Protein AF-D3GK86-F1 (afdb_monomer)

Secondary structure (DSSP, 8-state):
--------------S--TTGGG-TT-HHHHHHHHHHHHHHHHHHHHHHHHHHS---BTTB--S-HHHHHHH-TTPPP--

Sequence (79 aa):
GGFDLGFISQPQEKAPDPFRMFRADDANVLRDRDLEVDGTLKSLSQQIEQIRSPDGTRKNPARTCRDLKMCNPDWKSGE

Mean predicted aligned error: 13.2 Å

pLDDT: mean 82.04, std 18.17, range [37.41, 98.44]

Solvent-accessible surface area (backbone atoms only — not comparable to full-atom values): 5193 Å² total; per-residue (Å²): 139,82,81,82,88,69,81,76,74,71,75,76,74,88,61,86,59,91,59,53,89,74,45,91,79,40,66,66,62,54,50,56,50,52,53,51,49,54,51,51,52,52,50,52,51,52,52,50,46,42,72,77,57,33,83,52,42,95,91,38,60,44,96,41,75,65,56,40,39,71,77,40,71,85,65,75,90,80,134

Radius of gyration: 27.92 Å; Cα contacts (8 Å, |Δi|>4): 30; chains: 1; bounding box: 59×26×77 Å

InterPro domains:
  IPR000885 Fibrillar collagen, C-terminal [PF01410] (34-79)
  IPR000885 Fibrillar collagen, C-terminal [PS51461] (35-79)

Organism: Gasterosteus aculeatus (NCBI:txid69293)

Structure (mmCIF, N/CA/C/O backbone):
data_AF-D3GK86-F1
#
_entry.id   AF-D3GK86-F1
#
loop_
_atom_site.group_PDB
_atom_site.id
_atom_site.type_symbol
_atom_site.label_atom_id
_atom_site.label_alt_id
_atom_site.label_comp_id
_atom_site.label_asym_id
_atom_site.label_entity_id
_atom_site.label_seq_id
_atom_site.pdbx_PDB_ins_code
_atom_site.Cartn_x
_atom_site.Cartn_y
_atom_site.Cartn_z
_atom_site.occupancy
_atom_site.B_iso_or_equiv
_atom_site.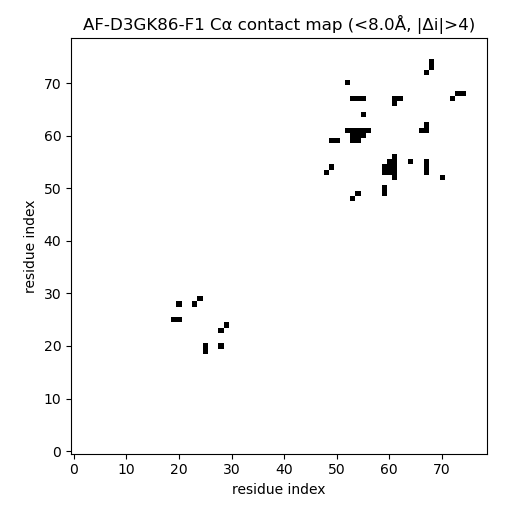auth_seq_id
_atom_site.auth_comp_id
_atom_site.auth_asym_id
_atom_site.auth_atom_id
_atom_site.pdbx_PDB_model_num
ATOM 1 N N . GLY A 1 1 ? 44.725 -18.488 -56.937 1.00 37.41 1 GLY A N 1
ATOM 2 C CA . GLY A 1 1 ? 43.627 -17.593 -56.520 1.00 37.41 1 GLY A CA 1
ATOM 3 C C . GLY A 1 1 ? 42.491 -18.453 -56.017 1.00 37.41 1 GLY A C 1
ATOM 4 O O . GLY A 1 1 ? 42.314 -19.524 -56.567 1.00 37.41 1 GLY A O 1
ATOM 5 N N . GLY A 1 2 ? 41.747 -18.111 -54.978 1.00 44.47 2 GLY A N 1
ATOM 6 C CA . GLY A 1 2 ? 41.751 -16.932 -54.124 1.00 44.47 2 GLY A CA 1
ATOM 7 C C . GLY A 1 2 ? 40.653 -17.101 -53.062 1.00 44.47 2 GLY A C 1
ATOM 8 O O . GLY A 1 2 ? 39.613 -17.672 -53.366 1.00 44.47 2 GLY A O 1
ATOM 9 N N . PHE A 1 3 ? 40.947 -16.591 -51.859 1.00 46.16 3 PHE A N 1
ATOM 10 C CA . PHE A 1 3 ? 40.049 -16.139 -50.778 1.00 46.16 3 PHE A CA 1
ATOM 11 C C . PHE A 1 3 ? 39.105 -17.163 -50.108 1.00 46.16 3 PHE A C 1
ATOM 13 O O . PHE A 1 3 ? 37.938 -17.308 -50.459 1.00 46.16 3 PHE A O 1
ATOM 20 N N . ASP A 1 4 ? 39.639 -17.776 -49.045 1.00 51.09 4 ASP A N 1
ATOM 21 C CA . ASP A 1 4 ? 38.921 -18.291 -47.873 1.00 51.09 4 ASP A CA 1
ATOM 22 C C . ASP A 1 4 ? 38.006 -17.196 -47.292 1.00 51.09 4 ASP A C 1
ATOM 24 O O . ASP A 1 4 ? 38.479 -16.121 -46.908 1.00 51.09 4 ASP A O 1
ATOM 28 N N . LEU A 1 5 ? 36.699 -17.460 -47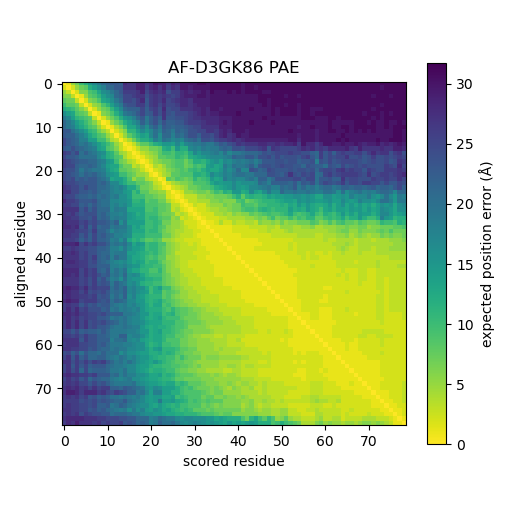.208 1.00 56.34 5 LEU A N 1
ATOM 29 C CA . LEU A 1 5 ? 35.744 -16.621 -46.481 1.00 56.34 5 LEU A CA 1
ATOM 30 C C . LEU A 1 5 ? 35.917 -16.88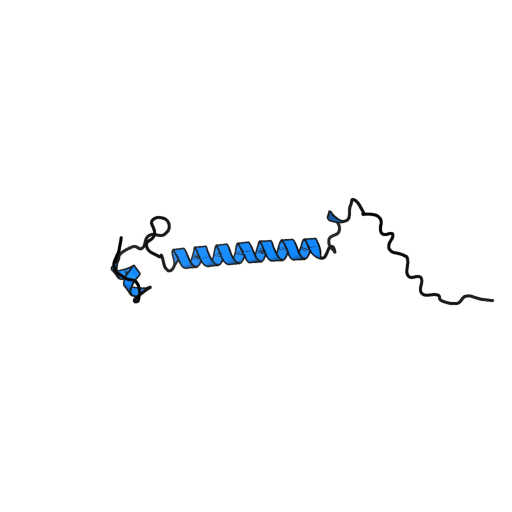4 -44.979 1.00 56.34 5 LEU A C 1
ATOM 32 O O . LEU A 1 5 ? 35.077 -17.498 -44.322 1.00 56.34 5 LEU A O 1
ATOM 36 N N . GLY A 1 6 ? 37.055 -16.438 -44.449 1.00 45.91 6 GLY A N 1
ATOM 37 C CA . GLY A 1 6 ? 37.295 -16.358 -43.021 1.00 45.91 6 GLY A CA 1
ATOM 38 C C . GLY A 1 6 ? 36.239 -15.451 -42.410 1.00 45.91 6 GLY A C 1
ATOM 39 O O . GLY A 1 6 ? 36.151 -14.271 -42.740 1.00 45.91 6 GLY A O 1
ATOM 40 N N . PHE A 1 7 ? 35.420 -16.033 -41.544 1.00 50.81 7 PHE A N 1
ATOM 41 C CA . PHE A 1 7 ? 34.528 -15.354 -40.621 1.00 50.81 7 PHE A CA 1
ATOM 42 C C . PHE A 1 7 ? 35.330 -14.255 -39.903 1.00 50.81 7 PHE A C 1
ATOM 44 O O . PHE A 1 7 ? 36.071 -14.532 -38.959 1.00 50.81 7 PHE A O 1
ATOM 51 N N . ILE A 1 8 ? 35.251 -13.011 -40.393 1.00 50.09 8 ILE A N 1
ATOM 52 C CA . ILE A 1 8 ? 35.816 -11.850 -39.707 1.00 50.09 8 ILE A CA 1
ATOM 53 C C . ILE A 1 8 ? 34.911 -11.618 -38.500 1.00 50.09 8 ILE A C 1
ATOM 55 O O . ILE A 1 8 ? 33.992 -10.803 -38.522 1.00 50.09 8 ILE A O 1
ATOM 59 N N . SER A 1 9 ? 35.176 -12.362 -37.430 1.00 52.22 9 SER A N 1
ATOM 60 C CA . SER A 1 9 ? 34.929 -11.883 -36.083 1.00 52.22 9 SER A CA 1
ATOM 61 C C . SER A 1 9 ? 35.763 -10.615 -35.947 1.00 52.22 9 SER A C 1
ATOM 63 O O . SER A 1 9 ? 36.949 -10.684 -35.626 1.00 52.22 9 SER A O 1
ATOM 65 N N . GLN A 1 10 ? 35.177 -9.457 -36.262 1.00 47.06 10 GLN A N 1
ATOM 66 C CA . GLN A 1 10 ? 35.731 -8.191 -35.804 1.00 47.06 10 GLN A CA 1
ATOM 67 C C . GLN A 1 10 ? 35.949 -8.353 -34.296 1.00 47.06 10 GLN A C 1
ATOM 69 O O . GLN A 1 10 ? 34.983 -8.649 -33.583 1.00 47.06 10 GLN A O 1
ATOM 74 N N . PRO A 1 11 ? 37.184 -8.214 -33.788 1.00 48.25 11 PRO A N 1
ATOM 75 C CA . PRO A 1 11 ? 37.369 -8.091 -32.360 1.00 48.25 11 PRO A CA 1
ATOM 76 C C . PRO A 1 11 ? 36.590 -6.840 -31.965 1.00 48.25 11 PRO A C 1
ATOM 78 O O . PRO A 1 11 ? 36.936 -5.744 -32.402 1.00 48.25 11 PRO A O 1
ATOM 81 N N . GLN A 1 12 ? 35.508 -6.995 -31.196 1.00 59.97 12 GLN A N 1
ATOM 82 C CA . GLN A 1 12 ? 34.943 -5.864 -30.474 1.00 59.97 12 GLN A CA 1
ATOM 83 C C . GLN A 1 12 ? 36.096 -5.283 -29.662 1.00 59.97 12 GLN A C 1
ATOM 85 O O . GLN A 1 12 ? 36.598 -5.925 -28.737 1.00 59.97 12 GLN A O 1
ATOM 90 N N . GLU A 1 13 ? 36.571 -4.116 -30.080 1.00 56.16 13 GLU A N 1
ATOM 91 C CA . GLU A 1 13 ? 37.635 -3.394 -29.414 1.00 56.16 13 GLU A CA 1
ATOM 92 C C . GLU A 1 13 ? 37.159 -3.156 -27.979 1.00 56.16 13 GLU A C 1
ATOM 94 O O . GLU A 1 13 ? 36.226 -2.395 -27.729 1.00 56.16 13 GLU A O 1
ATOM 99 N N . LYS A 1 14 ? 37.730 -3.903 -27.026 1.00 61.16 14 LYS A N 1
ATOM 100 C CA . LYS A 1 14 ? 37.369 -3.885 -25.601 1.00 61.16 14 LYS A CA 1
ATOM 101 C C . LYS A 1 14 ? 37.921 -2.620 -24.931 1.00 61.16 14 LYS A C 1
ATOM 103 O O . LYS A 1 14 ? 38.475 -2.678 -23.838 1.00 61.16 14 LYS A O 1
ATOM 108 N N . ALA A 1 15 ? 37.832 -1.484 -25.611 1.00 59.50 15 ALA A N 1
ATOM 109 C CA . ALA A 1 15 ? 38.024 -0.183 -25.008 1.00 59.50 15 ALA A CA 1
ATOM 110 C C . ALA A 1 15 ? 36.698 0.217 -24.337 1.00 59.50 15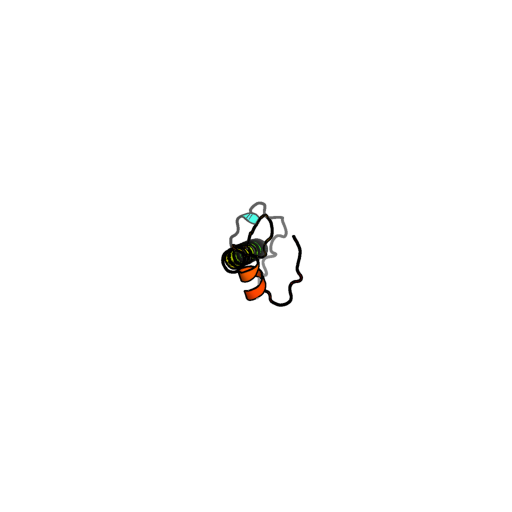 ALA A C 1
ATOM 112 O O . ALA A 1 15 ? 35.629 -0.048 -24.895 1.00 59.50 15 ALA A O 1
ATOM 113 N N . PRO A 1 16 ? 36.717 0.818 -23.136 1.00 64.19 16 PRO A N 1
ATOM 114 C CA . PRO A 1 16 ? 35.522 1.418 -22.562 1.00 64.19 16 PRO A CA 1
ATOM 115 C C . PRO A 1 16 ? 35.031 2.519 -23.509 1.00 64.19 16 PRO A C 1
ATOM 117 O O . PRO A 1 16 ? 35.653 3.573 -23.595 1.00 64.19 16 PRO A O 1
ATOM 120 N N . ASP A 1 17 ? 33.956 2.255 -24.256 1.00 69.31 17 ASP A N 1
ATOM 121 C CA . ASP A 1 17 ? 33.297 3.256 -25.100 1.00 69.31 17 ASP A CA 1
ATOM 122 C C . ASP A 1 17 ? 32.680 4.319 -24.169 1.00 69.31 17 ASP A C 1
ATOM 124 O O . ASP A 1 17 ? 31.732 4.001 -23.440 1.00 69.31 17 ASP A O 1
ATOM 128 N N . PRO A 1 18 ? 33.188 5.569 -24.152 1.00 71.00 18 PRO A N 1
ATOM 129 C CA . PRO A 1 18 ? 32.676 6.630 -23.280 1.00 71.00 18 PRO A CA 1
ATOM 130 C C . PRO A 1 18 ? 31.201 6.956 -23.545 1.00 71.00 18 PRO A C 1
ATOM 132 O O . PRO A 1 18 ? 30.536 7.550 -22.698 1.00 71.00 18 PRO A O 1
ATOM 135 N N . PHE A 1 19 ? 30.679 6.556 -24.707 1.00 69.56 19 PHE A N 1
ATOM 136 C CA . PHE A 1 19 ? 29.298 6.770 -25.118 1.00 69.56 19 PHE A CA 1
ATOM 137 C C . PHE A 1 19 ? 28.422 5.524 -24.962 1.00 69.56 19 PHE A C 1
ATOM 139 O O . PHE A 1 19 ? 27.250 5.555 -25.342 1.00 69.56 19 PHE A O 1
ATOM 146 N N . ARG A 1 20 ? 28.934 4.437 -24.363 1.00 68.75 20 ARG A N 1
ATOM 147 C CA . ARG A 1 20 ? 28.171 3.199 -24.121 1.00 68.75 20 ARG A CA 1
ATOM 148 C C . ARG A 1 20 ? 26.859 3.459 -23.378 1.00 68.75 20 ARG A C 1
ATOM 150 O O . ARG A 1 20 ? 25.855 2.835 -23.690 1.00 68.75 20 ARG A O 1
ATOM 157 N N . MET A 1 21 ? 26.854 4.442 -22.478 1.00 63.91 21 MET A N 1
ATOM 158 C CA . MET A 1 21 ? 25.685 4.838 -21.686 1.00 63.91 21 MET A CA 1
ATOM 159 C C . MET A 1 21 ? 24.555 5.488 -22.512 1.00 63.91 21 MET A C 1
ATOM 161 O O . MET A 1 21 ? 23.432 5.574 -22.031 1.00 63.91 21 MET A O 1
ATOM 165 N N . PHE A 1 22 ? 24.831 5.922 -23.749 1.00 69.25 22 PHE A N 1
ATOM 166 C CA . PHE A 1 22 ? 23.840 6.493 -24.672 1.00 69.25 22 PHE A CA 1
ATOM 167 C C . PHE A 1 22 ? 23.333 5.487 -25.715 1.00 69.25 22 PHE A C 1
ATOM 169 O O . PHE A 1 22 ? 22.449 5.818 -26.507 1.00 69.25 22 PHE A O 1
ATOM 176 N N . ARG A 1 23 ? 23.881 4.265 -25.751 1.00 71.88 23 ARG A N 1
ATOM 177 C CA . ARG A 1 23 ? 23.395 3.225 -26.661 1.00 71.88 23 ARG A CA 1
ATOM 178 C C . ARG A 1 23 ? 22.105 2.633 -26.104 1.00 71.88 23 ARG A C 1
ATOM 180 O O . ARG A 1 23 ? 22.098 2.061 -25.020 1.00 71.88 23 ARG A O 1
ATOM 187 N N . ALA A 1 24 ? 21.028 2.733 -26.880 1.00 65.88 24 ALA A N 1
ATOM 188 C CA . ALA A 1 24 ? 19.708 2.231 -26.497 1.00 65.88 24 ALA A CA 1
ATOM 189 C C . ALA A 1 24 ? 19.651 0.696 -26.323 1.00 65.88 24 ALA A C 1
ATOM 191 O O . ALA A 1 24 ? 18.728 0.194 -25.690 1.00 65.88 24 ALA A O 1
ATOM 192 N N . ASP A 1 25 ? 20.647 -0.032 -26.842 1.00 73.06 25 ASP A N 1
ATOM 193 C CA . ASP A 1 25 ? 20.746 -1.496 -26.780 1.00 73.06 25 ASP A CA 1
ATOM 194 C C . ASP A 1 25 ? 21.539 -2.020 -25.558 1.00 73.06 25 ASP A C 1
ATOM 196 O O . ASP A 1 25 ? 21.812 -3.220 -25.472 1.00 73.06 25 ASP A O 1
ATOM 200 N N . ASP A 1 26 ? 21.962 -1.160 -24.615 1.00 72.75 26 ASP A N 1
ATOM 201 C CA . ASP A 1 26 ? 22.648 -1.631 -23.403 1.00 72.75 26 ASP A CA 1
ATOM 202 C C . ASP A 1 26 ? 21.652 -2.357 -22.478 1.00 72.75 26 ASP A C 1
ATOM 204 O O . ASP A 1 26 ? 20.772 -1.757 -21.855 1.00 72.75 26 ASP A O 1
ATOM 208 N N . ALA A 1 27 ? 21.810 -3.679 -22.378 1.00 72.62 27 ALA A N 1
ATOM 209 C CA . ALA A 1 27 ? 20.959 -4.537 -21.561 1.00 72.62 27 ALA A CA 1
ATOM 210 C C . ALA A 1 27 ? 20.930 -4.134 -20.074 1.00 72.62 27 ALA A C 1
ATOM 212 O O . ALA A 1 27 ? 19.959 -4.447 -19.389 1.00 72.62 27 ALA A O 1
ATOM 213 N N . ASN A 1 28 ? 21.956 -3.445 -19.561 1.00 77.25 28 ASN A N 1
ATOM 214 C CA . ASN A 1 28 ? 21.951 -2.950 -18.186 1.00 77.25 28 ASN A CA 1
ATOM 215 C C . ASN A 1 28 ? 20.954 -1.794 -18.005 1.00 77.25 28 ASN A C 1
ATOM 217 O O . ASN A 1 28 ? 20.213 -1.778 -17.030 1.00 77.25 28 ASN A O 1
ATOM 221 N N . VAL A 1 29 ? 20.872 -0.881 -18.979 1.00 75.88 29 VAL A N 1
ATOM 222 C CA . VAL A 1 29 ? 19.952 0.271 -18.947 1.00 75.88 29 VAL A CA 1
ATOM 223 C C . VAL A 1 29 ? 18.491 -0.185 -18.982 1.00 75.88 29 VAL A C 1
ATOM 225 O O . VAL A 1 29 ? 17.656 0.352 -18.255 1.00 75.88 29 VAL A O 1
ATOM 228 N N . LEU A 1 30 ? 18.177 -1.207 -19.785 1.00 76.44 30 LEU A N 1
ATOM 229 C CA . LEU A 1 30 ? 16.830 -1.786 -19.833 1.00 76.44 30 LEU A CA 1
ATOM 230 C C . LEU A 1 30 ? 16.446 -2.451 -18.504 1.00 76.44 30 LEU A C 1
ATOM 232 O O . LEU A 1 30 ? 15.358 -2.204 -17.993 1.00 76.44 30 LEU A O 1
ATOM 236 N N . ARG A 1 31 ? 17.358 -3.226 -17.902 1.00 79.06 31 ARG A N 1
ATOM 237 C CA . ARG A 1 31 ? 17.110 -3.881 -16.609 1.00 79.06 31 ARG A CA 1
ATOM 238 C C . ARG A 1 31 ? 16.899 -2.885 -15.474 1.00 79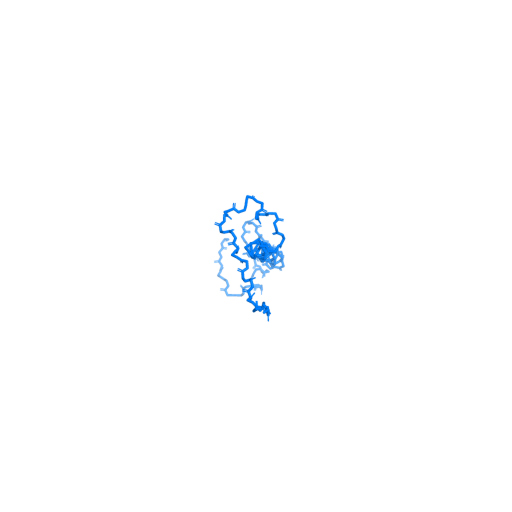.06 31 ARG A C 1
ATOM 240 O O . ARG A 1 31 ? 16.010 -3.101 -14.656 1.00 79.06 31 ARG A O 1
ATOM 247 N N . ASP A 1 32 ? 17.687 -1.816 -15.424 1.00 81.19 32 ASP A N 1
ATOM 248 C CA . ASP A 1 32 ? 17.549 -0.786 -14.390 1.00 81.19 32 ASP A CA 1
ATOM 249 C C . ASP A 1 32 ? 16.193 -0.071 -14.500 1.00 81.19 32 ASP A C 1
ATOM 251 O O . ASP A 1 32 ? 15.505 0.116 -13.494 1.00 81.19 32 ASP A O 1
ATOM 255 N N . ARG A 1 33 ? 15.757 0.241 -15.728 1.00 85.38 33 ARG A N 1
ATOM 256 C CA . ARG A 1 33 ? 14.434 0.823 -15.986 1.00 85.38 33 ARG A CA 1
ATOM 257 C C . ARG A 1 33 ? 13.300 -0.121 -15.588 1.00 85.38 33 ARG A C 1
ATOM 259 O O . ARG A 1 33 ? 12.339 0.328 -14.968 1.00 85.38 33 ARG A O 1
ATOM 266 N N . ASP A 1 34 ? 13.395 -1.403 -15.934 1.00 90.25 34 ASP A N 1
ATOM 267 C CA . ASP A 1 34 ? 12.366 -2.388 -15.584 1.00 90.25 34 ASP A CA 1
ATOM 268 C C . ASP A 1 34 ? 12.231 -2.521 -14.060 1.00 90.25 34 ASP A C 1
ATOM 270 O O . ASP A 1 34 ? 11.120 -2.537 -13.530 1.00 90.25 34 ASP A O 1
ATOM 274 N N . LEU A 1 35 ? 13.353 -2.514 -13.332 1.00 93.06 35 LEU A N 1
ATOM 275 C CA . LEU A 1 35 ? 13.353 -2.523 -11.867 1.00 93.06 35 LEU A CA 1
ATOM 276 C C . LEU A 1 35 ? 12.728 -1.254 -11.268 1.00 93.06 35 LEU A C 1
ATOM 278 O O . LEU A 1 35 ? 11.990 -1.345 -10.283 1.00 93.06 35 LEU A O 1
ATOM 282 N N . GLU A 1 36 ? 13.002 -0.082 -11.843 1.00 92.56 36 GLU A N 1
ATOM 283 C CA . GLU A 1 36 ? 12.383 1.178 -11.419 1.00 92.56 36 GLU A CA 1
ATOM 284 C C . GLU A 1 36 ? 10.865 1.151 -11.647 1.00 92.56 36 GLU A C 1
ATOM 286 O O . GLU A 1 36 ? 10.089 1.462 -10.736 1.00 92.56 36 GLU A O 1
ATOM 291 N N . VAL A 1 37 ? 10.423 0.714 -12.829 1.00 96.69 37 VAL A N 1
ATOM 292 C CA . VAL A 1 37 ? 8.997 0.590 -13.154 1.00 96.69 37 VAL A CA 1
ATOM 293 C C . VAL A 1 37 ? 8.320 -0.400 -12.208 1.00 96.69 37 VAL A C 1
ATOM 295 O O . VAL A 1 37 ? 7.319 -0.048 -11.586 1.00 96.69 37 VAL A O 1
ATOM 298 N N . ASP A 1 38 ? 8.885 -1.585 -11.995 1.00 96.56 38 ASP A N 1
ATOM 299 C CA . ASP A 1 38 ? 8.330 -2.569 -11.062 1.00 96.56 38 ASP A CA 1
ATOM 300 C C . ASP A 1 38 ? 8.249 -2.030 -9.627 1.00 96.56 38 ASP A C 1
ATOM 302 O O . ASP A 1 38 ? 7.281 -2.291 -8.903 1.00 96.56 38 ASP A O 1
ATOM 306 N N . GLY A 1 39 ? 9.248 -1.249 -9.206 1.00 97.19 39 GLY A N 1
ATOM 307 C CA . GLY A 1 39 ? 9.246 -0.560 -7.919 1.00 97.19 39 GLY A CA 1
ATOM 308 C C . GLY A 1 39 ? 8.099 0.445 -7.805 1.00 97.19 39 GLY A C 1
ATOM 309 O O . GLY A 1 39 ? 7.348 0.429 -6.824 1.00 97.19 39 GLY A O 1
ATOM 310 N N . THR A 1 40 ? 7.918 1.289 -8.823 1.00 97.81 40 THR A N 1
ATOM 311 C CA . THR A 1 40 ? 6.834 2.283 -8.847 1.00 97.81 40 THR A CA 1
ATOM 312 C C . THR A 1 40 ? 5.453 1.632 -8.897 1.00 97.81 40 THR A C 1
ATOM 314 O O . 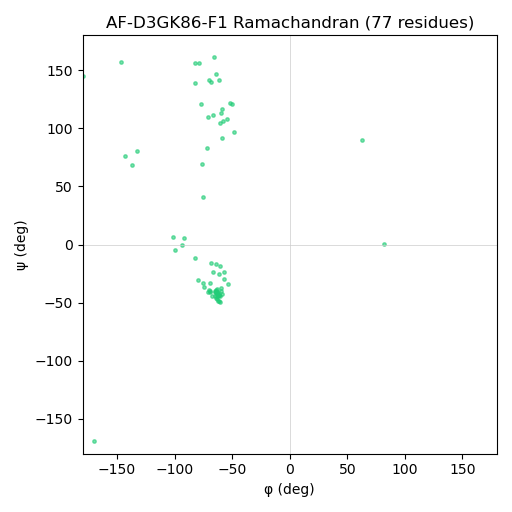THR A 1 40 ? 4.567 2.041 -8.147 1.00 97.81 40 THR A O 1
ATOM 317 N N . LEU A 1 41 ? 5.270 0.568 -9.682 1.00 98.25 41 LEU A N 1
ATOM 318 C CA . LEU A 1 41 ? 4.010 -0.173 -9.763 1.00 98.25 41 LEU A CA 1
ATOM 319 C C . LEU A 1 41 ? 3.639 -0.832 -8.429 1.00 98.25 41 LEU A C 1
ATOM 321 O O . LEU A 1 41 ? 2.479 -0.758 -8.009 1.00 98.25 41 LEU A O 1
ATOM 325 N N . LYS A 1 42 ? 4.611 -1.427 -7.725 1.00 97.88 42 LYS A N 1
ATOM 326 C CA . LYS A 1 42 ? 4.396 -1.966 -6.370 1.00 97.88 42 LYS A CA 1
ATOM 327 C C . LYS A 1 42 ? 3.997 -0.868 -5.389 1.00 97.88 42 LYS A C 1
ATOM 329 O O . LYS A 1 42 ? 3.059 -1.059 -4.619 1.00 97.88 42 LYS A O 1
ATOM 334 N N . SER A 1 43 ? 4.669 0.281 -5.449 1.00 98.12 43 SER A N 1
ATOM 335 C CA . SER A 1 43 ? 4.356 1.436 -4.601 1.00 98.12 43 SER A CA 1
ATOM 336 C C . SER A 1 43 ? 2.931 1.946 -4.838 1.00 98.12 43 SER A C 1
ATOM 338 O O . SER A 1 43 ? 2.157 2.068 -3.890 1.00 98.12 43 SER A O 1
ATOM 340 N N . LEU A 1 44 ? 2.540 2.152 -6.100 1.00 98.44 44 LEU A N 1
ATOM 341 C CA . LEU A 1 44 ? 1.190 2.595 -6.465 1.00 98.44 44 LEU A CA 1
ATOM 342 C C . LEU A 1 44 ? 0.122 1.586 -6.034 1.00 98.44 44 LEU A C 1
ATOM 344 O O . LEU A 1 44 ? -0.900 1.969 -5.469 1.00 98.44 44 LEU A O 1
ATOM 348 N N . SER A 1 45 ? 0.375 0.292 -6.241 1.00 98.25 45 SER A N 1
ATOM 349 C CA . SER A 1 45 ? -0.540 -0.769 -5.805 1.00 98.25 45 SER A CA 1
ATOM 350 C C . SER A 1 45 ? -0.728 -0.743 -4.286 1.00 98.25 45 SER A C 1
ATOM 352 O O . SER A 1 45 ? -1.856 -0.779 -3.799 1.00 98.25 45 SER A O 1
ATOM 354 N N . GLN A 1 46 ? 0.363 -0.593 -3.530 1.00 97.62 46 GLN A N 1
ATOM 355 C CA . GLN A 1 46 ? 0.311 -0.493 -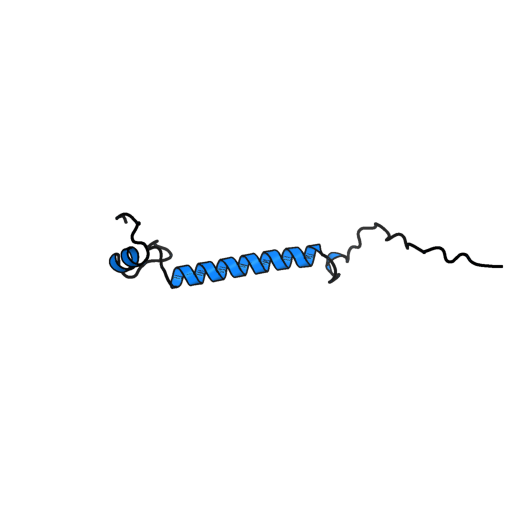2.073 1.00 97.62 46 GLN A CA 1
ATOM 356 C C . GLN A 1 46 ? -0.441 0.759 -1.600 1.00 97.62 46 GLN A C 1
ATOM 358 O O . GLN A 1 46 ? -1.196 0.680 -0.629 1.00 97.62 46 GLN A O 1
ATOM 363 N N . GLN A 1 47 ? -0.257 1.897 -2.275 1.00 98.19 47 GLN A N 1
ATOM 364 C CA . GLN A 1 47 ? -0.986 3.133 -1.980 1.00 98.19 47 GLN A CA 1
ATOM 365 C C . GLN A 1 47 ? -2.492 2.974 -2.220 1.00 98.19 47 GLN A C 1
ATOM 367 O O . GLN A 1 47 ? -3.296 3.415 -1.400 1.00 98.19 47 GLN A O 1
ATOM 372 N N . ILE A 1 48 ? -2.887 2.308 -3.308 1.00 98.00 48 ILE A N 1
ATOM 373 C CA . ILE A 1 48 ? -4.297 2.031 -3.603 1.00 98.00 48 ILE A CA 1
ATOM 374 C C . ILE A 1 48 ? -4.905 1.121 -2.531 1.00 98.00 48 ILE A C 1
ATOM 376 O O . ILE A 1 48 ? -5.989 1.415 -2.028 1.00 98.00 48 ILE A O 1
ATOM 380 N N . GLU A 1 49 ? -4.211 0.052 -2.139 1.00 96.44 49 GLU A N 1
ATOM 381 C CA . GLU A 1 49 ? -4.694 -0.848 -1.086 1.00 96.44 49 GLU A CA 1
ATOM 382 C C . GLU A 1 49 ? -4.825 -0.136 0.265 1.00 96.44 49 GLU A C 1
ATOM 384 O O . GLU A 1 49 ? -5.825 -0.316 0.956 1.00 96.44 49 GLU A O 1
ATOM 389 N N . GLN A 1 50 ? -3.897 0.765 0.596 1.00 96.25 50 GLN A N 1
ATOM 390 C CA . GLN A 1 50 ? -3.992 1.611 1.788 1.00 96.25 50 GLN A CA 1
ATOM 391 C C . GLN A 1 50 ? -5.247 2.497 1.780 1.00 96.25 50 GLN A C 1
ATOM 393 O O . GLN A 1 50 ? -5.911 2.613 2.808 1.00 96.25 50 GLN A O 1
ATOM 398 N N . ILE A 1 51 ? -5.620 3.066 0.631 1.00 95.75 51 ILE A N 1
ATOM 399 C CA . ILE A 1 51 ? -6.844 3.873 0.500 1.00 95.75 51 ILE A CA 1
ATOM 400 C C . ILE A 1 51 ? -8.101 3.000 0.616 1.00 95.75 51 ILE A C 1
ATOM 402 O O . ILE A 1 51 ? -9.087 3.401 1.236 1.00 95.75 51 ILE A O 1
ATOM 406 N N . ARG A 1 52 ? -8.091 1.812 0.003 1.00 95.25 52 ARG A N 1
ATOM 407 C CA . ARG A 1 52 ? -9.252 0.909 -0.035 1.00 95.25 52 ARG A CA 1
ATOM 408 C C . ARG A 1 52 ? -9.491 0.192 1.290 1.00 95.25 52 ARG A C 1
ATOM 410 O O . ARG A 1 52 ? -10.634 -0.126 1.610 1.00 95.25 52 ARG A O 1
ATOM 417 N N . SER A 1 53 ? -8.434 -0.125 2.024 1.00 95.44 53 SER A N 1
ATOM 418 C CA . SER A 1 53 ? -8.469 -0.916 3.254 1.00 95.44 53 SER A CA 1
ATOM 419 C C . SER A 1 53 ? -7.443 -0.365 4.247 1.00 95.44 53 SER A C 1
ATOM 421 O O . SER A 1 53 ? -6.364 -0.936 4.407 1.00 95.44 53 SER A O 1
ATOM 423 N N . PRO A 1 54 ? -7.756 0.770 4.898 1.00 96.31 54 PRO A N 1
ATOM 424 C CA . PRO A 1 54 ? -6.836 1.408 5.824 1.00 96.31 54 PRO A CA 1
ATOM 425 C C . PRO A 1 54 ? -6.551 0.537 7.047 1.00 96.31 54 PRO A C 1
ATOM 427 O O . PRO A 1 54 ? -7.422 -0.181 7.539 1.00 96.31 54 PRO A O 1
ATOM 430 N N . ASP A 1 55 ? -5.323 0.636 7.554 1.00 95.06 55 ASP A N 1
ATOM 431 C CA . ASP A 1 55 ? -4.809 -0.192 8.649 1.00 95.06 55 ASP A CA 1
ATOM 432 C C . ASP A 1 55 ? -4.977 0.446 10.035 1.00 95.06 55 ASP A C 1
ATOM 434 O O . ASP A 1 55 ? -4.619 -0.153 11.044 1.00 95.06 55 ASP A O 1
ATOM 438 N N . GLY A 1 56 ? -5.541 1.654 10.107 1.00 95.38 56 GLY A N 1
ATOM 439 C CA . GLY A 1 56 ? -5.774 2.347 11.373 1.00 95.38 56 GLY A CA 1
ATOM 440 C C . GLY A 1 56 ? -4.550 3.073 11.921 1.00 95.38 56 GLY A C 1
ATOM 441 O O . GLY A 1 56 ? -4.657 3.731 12.951 1.00 95.38 56 GLY A O 1
ATOM 442 N N . THR A 1 57 ? -3.407 3.030 11.232 1.00 95.81 57 THR A N 1
ATOM 443 C CA . THR A 1 57 ? -2.232 3.803 11.641 1.00 95.81 57 THR A CA 1
ATOM 444 C C . THR A 1 57 ? -2.485 5.306 11.513 1.00 95.81 57 THR A C 1
ATOM 446 O O . THR A 1 57 ? -3.322 5.761 10.735 1.00 95.81 57 THR A O 1
ATOM 449 N N . ARG A 1 58 ? -1.680 6.133 12.195 1.00 96.19 58 ARG A N 1
ATOM 450 C CA . ARG A 1 58 ? -1.774 7.603 12.073 1.00 96.19 58 ARG A CA 1
ATOM 451 C C . ARG A 1 58 ? -1.614 8.107 10.632 1.00 96.19 58 ARG A C 1
ATOM 453 O O . ARG A 1 58 ? -2.137 9.164 10.295 1.00 96.19 58 ARG A O 1
ATOM 460 N N . LYS A 1 59 ? -0.846 7.392 9.803 1.00 97.12 59 LYS A N 1
ATOM 461 C CA . LYS A 1 59 ? -0.648 7.749 8.391 1.00 97.12 59 LYS A CA 1
ATOM 462 C C . LYS A 1 59 ? -1.826 7.323 7.521 1.00 97.12 59 LYS A C 1
ATOM 464 O O . LYS A 1 59 ? -2.086 7.991 6.528 1.00 97.12 59 LYS A O 1
ATOM 469 N N . ASN A 1 60 ? -2.503 6.239 7.887 1.00 96.81 60 ASN A N 1
ATOM 470 C CA . ASN A 1 60 ? -3.581 5.666 7.104 1.00 96.81 60 ASN A CA 1
ATOM 471 C C . ASN A 1 60 ? -4.763 5.261 8.011 1.00 96.81 6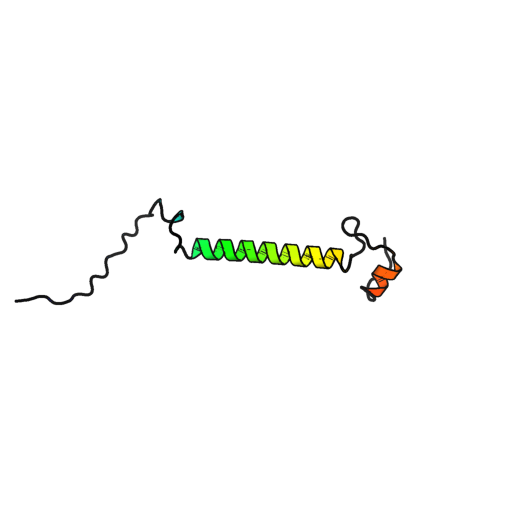0 ASN A C 1
ATOM 473 O O . ASN A 1 60 ? -5.017 4.074 8.241 1.00 96.81 60 ASN A O 1
ATOM 477 N N . PRO A 1 61 ? -5.459 6.256 8.590 1.00 97.06 61 PRO A N 1
ATOM 478 C CA . PRO A 1 61 ? -6.468 6.015 9.608 1.00 97.06 61 PRO A CA 1
ATOM 479 C C . PRO A 1 61 ? -7.711 5.350 9.015 1.00 97.06 61 PRO A C 1
ATOM 481 O O . PRO A 1 61 ? -8.179 5.701 7.932 1.00 97.06 61 PRO A O 1
ATOM 484 N N . ALA A 1 62 ? -8.296 4.425 9.770 1.00 96.94 62 ALA A N 1
ATOM 485 C CA . ALA A 1 62 ? -9.622 3.903 9.475 1.00 96.94 62 ALA A CA 1
ATOM 486 C C . ALA A 1 62 ? -10.703 4.891 9.943 1.00 96.94 62 ALA A C 1
ATOM 488 O O . ALA A 1 62 ? -10.491 5.688 10.857 1.00 96.94 62 ALA A O 1
ATOM 489 N N . ARG A 1 63 ? -11.897 4.823 9.340 1.00 97.12 63 ARG A N 1
ATOM 490 C CA . ARG A 1 63 ? -13.024 5.697 9.707 1.00 97.12 63 ARG A CA 1
ATOM 491 C C . ARG A 1 63 ? -13.583 5.373 11.094 1.00 97.12 63 ARG A C 1
ATOM 493 O O . ARG A 1 63 ? -13.945 6.282 11.835 1.00 97.12 63 ARG A O 1
ATOM 500 N N . THR A 1 64 ? -13.679 4.087 11.428 1.00 97.19 64 THR A N 1
ATOM 501 C CA . THR A 1 64 ? -14.114 3.600 12.742 1.00 97.19 64 THR A CA 1
ATOM 502 C C . THR A 1 64 ? -13.394 2.300 13.108 1.00 97.19 64 THR A C 1
ATOM 504 O O . THR A 1 64 ? -12.997 1.533 12.228 1.00 97.19 64 THR A O 1
ATOM 507 N N . CYS A 1 65 ? -13.302 1.983 14.407 1.00 96.62 65 CYS A N 1
ATOM 508 C CA . CYS A 1 65 ? -12.768 0.691 14.867 1.00 96.62 65 CYS A CA 1
ATOM 509 C C . CYS A 1 65 ? -13.607 -0.500 14.370 1.00 96.62 65 CYS A C 1
ATOM 511 O O . CYS A 1 65 ? -13.100 -1.612 14.232 1.00 96.62 65 CYS A O 1
ATOM 513 N N . ARG A 1 66 ? -14.901 -0.277 14.088 1.00 96.56 66 ARG A N 1
ATOM 514 C CA . ARG A 1 66 ? -15.783 -1.298 13.514 1.00 96.56 66 ARG A CA 1
ATOM 515 C C . ARG A 1 66 ? -15.369 -1.643 12.086 1.00 96.56 66 ARG A C 1
ATOM 517 O O . ARG A 1 66 ? -15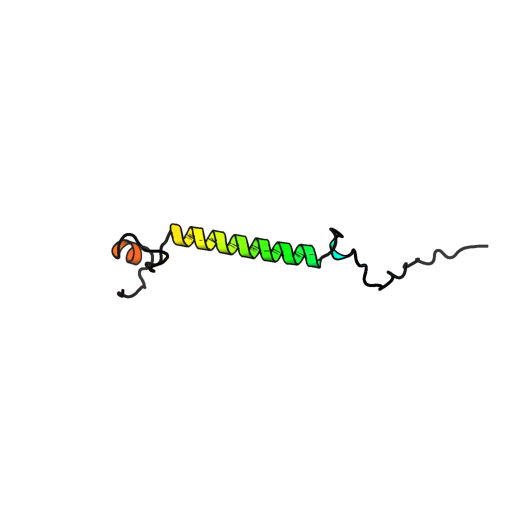.310 -2.825 11.769 1.00 96.56 66 ARG A O 1
ATOM 524 N N . ASP A 1 67 ? -15.070 -0.643 11.259 1.00 96.25 67 ASP A N 1
ATOM 525 C CA . ASP A 1 67 ? -14.617 -0.859 9.877 1.00 96.25 67 ASP A CA 1
ATOM 526 C C . ASP A 1 67 ? -13.293 -1.626 9.853 1.00 96.25 67 ASP A C 1
ATOM 528 O O . ASP A 1 67 ? -13.163 -2.618 9.141 1.00 96.25 67 ASP A O 1
ATOM 532 N N . LEU A 1 68 ? -12.356 -1.245 10.725 1.00 96.31 68 LEU A N 1
ATOM 533 C CA . LEU A 1 68 ? -11.068 -1.921 10.877 1.00 96.31 68 LEU A CA 1
ATOM 534 C C . LEU A 1 68 ? -11.228 -3.402 11.260 1.00 96.31 68 LEU A C 1
ATOM 536 O O . LEU A 1 68 ? -10.587 -4.261 10.659 1.00 96.31 68 LEU A O 1
ATOM 540 N N . LYS A 1 69 ? -12.151 -3.722 12.177 1.00 95.75 69 LYS A N 1
ATOM 541 C CA . LYS A 1 69 ? -12.476 -5.110 12.546 1.00 95.75 69 LYS A CA 1
ATOM 542 C C . LYS A 1 69 ? -13.191 -5.888 11.436 1.00 95.75 69 LYS A C 1
ATOM 544 O O . LYS A 1 69 ? -13.016 -7.097 11.343 1.00 95.75 69 LYS A O 1
ATOM 549 N N . MET A 1 70 ? -14.017 -5.232 10.619 1.00 94.69 70 MET A N 1
ATOM 550 C CA . MET A 1 70 ? -14.679 -5.892 9.486 1.00 94.69 70 MET A CA 1
ATOM 551 C C . MET A 1 70 ? -13.681 -6.237 8.375 1.00 94.69 70 MET A C 1
ATOM 553 O O . MET A 1 70 ? -13.785 -7.315 7.798 1.00 94.69 70 MET A O 1
ATOM 557 N N . CYS A 1 71 ? -12.710 -5.359 8.106 1.00 93.50 71 CYS A N 1
ATOM 558 C CA . CYS A 1 71 ? -11.652 -5.617 7.127 1.00 93.50 71 CYS A CA 1
ATOM 559 C C . CYS A 1 71 ? -10.608 -6.623 7.638 1.00 93.50 71 CYS A C 1
ATOM 561 O O . CYS A 1 71 ? -10.120 -7.436 6.861 1.00 93.50 71 CYS A O 1
ATOM 563 N N . ASN A 1 72 ? -10.282 -6.586 8.934 1.00 93.81 72 ASN A N 1
ATOM 564 C CA . ASN A 1 72 ? -9.249 -7.419 9.547 1.00 93.81 72 ASN A CA 1
ATOM 565 C C . ASN A 1 72 ? -9.760 -8.071 10.849 1.00 93.81 72 ASN A C 1
ATOM 567 O O . ASN A 1 72 ? -9.469 -7.590 11.948 1.00 93.81 72 ASN A O 1
ATOM 571 N N . PRO A 1 73 ? -10.527 -9.173 10.758 1.00 94.88 73 PRO A N 1
ATOM 572 C CA . PRO A 1 73 ? -11.214 -9.764 11.911 1.00 94.88 73 PRO A CA 1
ATOM 573 C C . PRO A 1 73 ? -10.271 -10.363 12.962 1.00 94.88 73 PRO A C 1
ATOM 575 O O . PRO A 1 73 ? -10.643 -10.447 14.135 1.00 94.88 73 PRO A O 1
ATOM 578 N N . ASP A 1 74 ? -9.056 -10.742 12.563 1.00 96.31 74 ASP A N 1
ATOM 579 C CA . ASP A 1 74 ? -8.061 -11.356 13.448 1.00 96.31 74 ASP A CA 1
ATOM 580 C C . ASP A 1 74 ? -7.267 -10.336 14.278 1.00 96.31 74 ASP A C 1
ATOM 582 O O . ASP A 1 74 ? -6.560 -10.711 15.223 1.00 96.31 74 ASP A O 1
ATOM 586 N N . TRP A 1 75 ? -7.376 -9.043 13.953 1.00 94.75 75 TRP A N 1
ATOM 587 C CA . TRP A 1 75 ? -6.652 -7.993 14.660 1.00 94.75 75 TRP A CA 1
ATOM 588 C C . TRP A 1 75 ? -7.170 -7.830 16.090 1.00 94.75 75 TRP A C 1
ATOM 590 O O . TRP A 1 75 ? -8.366 -7.918 16.381 1.00 94.75 75 TRP A O 1
ATOM 600 N N . LYS A 1 76 ? -6.233 -7.626 17.016 1.00 95.81 76 LYS A N 1
ATOM 601 C CA . LYS A 1 76 ? -6.537 -7.433 18.436 1.00 95.81 76 LYS A CA 1
ATOM 602 C C . LYS A 1 76 ? -6.925 -5.981 18.698 1.00 95.81 76 LYS A C 1
ATOM 604 O O . LYS A 1 76 ? -6.538 -5.085 17.956 1.00 95.81 76 LYS A O 1
ATOM 609 N N . SER A 1 77 ? -7.675 -5.757 19.773 1.00 94.94 77 SER A N 1
ATOM 610 C CA . SER A 1 77 ? -7.933 -4.405 20.270 1.00 94.94 77 SER A CA 1
ATOM 611 C C . SER A 1 77 ? -6.620 -3.727 20.675 1.00 94.94 77 SER A C 1
ATOM 613 O O . SER A 1 77 ? -5.753 -4.375 21.263 1.00 94.94 77 SER A O 1
ATOM 615 N N . GLY A 1 78 ? -6.504 -2.432 20.396 1.00 92.19 78 GLY A N 1
ATOM 616 C CA . GLY A 1 78 ? -5.325 -1.613 20.669 1.00 92.19 78 GLY A CA 1
ATOM 617 C C . GLY A 1 78 ? -5.622 -0.128 20.453 1.00 92.19 78 GLY A C 1
ATOM 618 O O . GLY A 1 78 ? -6.793 0.238 20.313 1.00 92.19 78 GLY A O 1
ATOM 619 N N . GLU A 1 79 ? -4.568 0.691 20.453 1.00 85.94 79 GLU A N 1
ATOM 620 C CA . GLU A 1 79 ? -4.607 2.116 20.078 1.00 85.94 79 GLU A CA 1
ATOM 621 C C . GLU A 1 79 ? -4.402 2.327 18.575 1.00 85.94 79 GLU A C 1
ATOM 623 O O . GLU A 1 79 ? -3.570 1.598 17.985 1.00 85.94 79 GLU A O 1
#

Foldseek 3Di:
DDDDPPPPPPPPPPDPPPCLVVDPPPPVVVVVVVVVVVVVVVVVVVVVCLQVQPCCDPVRRDPDPVSNCVSPVPDDDDD